Protein AF-A0A6M6BHA4-F1 (afdb_monomer_lite)

Foldseek 3Di:
DDPCVFKDKDKAFQQADDDPDPPDDPHHDHPVNVCVVCVVFWDWPDKDFCCVVDVVVVVVPGIMITMIGTDD

pLDDT: mean 74.35, std 15.74, range [43.69, 94.81]

Radius of gyration: 14.11 Å; chains: 1; bounding box: 34×30×36 Å

Structure (mmCIF, N/CA/C/O backbone):
data_AF-A0A6M6BHA4-F1
#
_entry.id   AF-A0A6M6BHA4-F1
#
loop_
_atom_site.group_PDB
_atom_site.id
_atom_site.type_symbol
_atom_site.label_atom_id
_atom_site.label_alt_id
_atom_site.label_comp_id
_atom_site.label_asym_id
_atom_site.label_entity_id
_atom_site.label_seq_id
_atom_site.pdbx_PDB_ins_code
_atom_site.Cartn_x
_atom_site.Cartn_y
_atom_site.Cartn_z
_atom_site.occupancy
_atom_site.B_iso_or_equiv
_atom_site.auth_seq_id
_atom_site.auth_comp_id
_atom_site.auth_asym_id
_atom_site.auth_atom_id
_atom_site.pdbx_PDB_model_num
ATOM 1 N N . MET A 1 1 ? 19.039 -13.038 -7.968 1.00 43.69 1 MET A N 1
ATOM 2 C CA . MET A 1 1 ? 19.082 -12.423 -6.624 1.00 43.69 1 MET A CA 1
ATOM 3 C C . MET A 1 1 ? 17.980 -11.371 -6.620 1.00 43.69 1 MET A C 1
ATOM 5 O O . MET A 1 1 ? 18.085 -10.435 -7.399 1.00 43.69 1 MET A O 1
ATOM 9 N N . ASN A 1 2 ? 16.863 -11.601 -5.918 1.00 51.16 2 ASN A N 1
ATOM 10 C CA . ASN A 1 2 ? 15.727 -10.668 -5.924 1.00 51.16 2 ASN A CA 1
ATOM 11 C C . ASN A 1 2 ? 16.147 -9.380 -5.212 1.00 51.16 2 ASN A C 1
ATOM 13 O O . ASN A 1 2 ? 16.341 -9.395 -4.001 1.00 51.16 2 ASN A O 1
ATOM 17 N N . ASP A 1 3 ? 16.319 -8.288 -5.954 1.00 58.38 3 ASP A N 1
ATOM 18 C CA . ASP A 1 3 ? 16.612 -6.988 -5.360 1.00 58.38 3 ASP A CA 1
ATOM 19 C C . ASP A 1 3 ? 15.294 -6.376 -4.866 1.00 58.38 3 ASP A C 1
ATOM 21 O O . ASP A 1 3 ? 14.485 -5.838 -5.623 1.00 58.38 3 ASP A O 1
ATOM 25 N N . TRP A 1 4 ? 15.026 -6.522 -3.569 1.00 54.44 4 TRP A N 1
ATOM 26 C CA . TRP A 1 4 ? 13.806 -6.018 -2.925 1.00 54.44 4 TRP A CA 1
ATOM 27 C C . TRP A 1 4 ? 13.681 -4.489 -3.003 1.00 54.44 4 TRP A C 1
ATOM 29 O O . TRP A 1 4 ? 12.603 -3.952 -2.772 1.00 54.44 4 TRP A O 1
ATOM 39 N N . ARG A 1 5 ? 14.753 -3.785 -3.405 1.00 61.00 5 ARG A N 1
ATOM 40 C CA . ARG A 1 5 ? 14.772 -2.338 -3.679 1.00 61.00 5 ARG A CA 1
ATOM 41 C C . ARG A 1 5 ? 13.824 -1.898 -4.798 1.00 61.00 5 ARG A C 1
ATOM 43 O O . ARG A 1 5 ? 13.633 -0.700 -4.982 1.00 61.00 5 ARG A O 1
ATOM 50 N N . HIS A 1 6 ? 13.246 -2.838 -5.543 1.00 83.38 6 HIS A N 1
ATOM 51 C CA . HIS A 1 6 ? 12.296 -2.548 -6.613 1.00 83.38 6 HIS A CA 1
ATOM 52 C C . HIS A 1 6 ? 10.832 -2.612 -6.194 1.00 83.38 6 HIS A C 1
ATOM 54 O O . HIS A 1 6 ? 9.989 -2.316 -7.031 1.00 83.38 6 HIS A O 1
ATOM 60 N N . TRP A 1 7 ? 10.505 -3.023 -4.969 1.00 89.38 7 TRP A N 1
ATOM 61 C CA . TRP A 1 7 ? 9.125 -3.336 -4.607 1.00 89.38 7 TRP A CA 1
ATOM 62 C C . TRP A 1 7 ? 8.669 -2.540 -3.391 1.00 89.38 7 TRP A C 1
ATOM 64 O O . TRP A 1 7 ? 9.364 -2.470 -2.381 1.00 89.38 7 TRP A O 1
ATOM 74 N N . VAL A 1 8 ? 7.469 -1.974 -3.481 1.00 89.62 8 VAL A N 1
ATOM 75 C CA . VAL A 1 8 ? 6.782 -1.323 -2.363 1.00 89.62 8 VAL A CA 1
ATOM 76 C C . VAL A 1 8 ? 5.541 -2.140 -2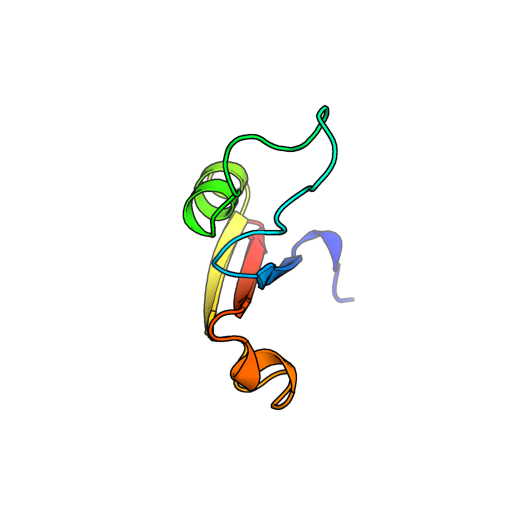.044 1.00 89.62 8 VAL A C 1
ATOM 78 O O . VAL A 1 8 ? 4.710 -2.351 -2.920 1.00 89.62 8 VAL A O 1
ATOM 81 N N . TYR A 1 9 ? 5.412 -2.586 -0.796 1.00 89.31 9 TYR A N 1
ATOM 82 C CA . TYR A 1 9 ? 4.204 -3.218 -0.267 1.00 89.31 9 TYR A CA 1
ATOM 83 C C . TYR A 1 9 ? 3.599 -2.315 0.806 1.00 89.31 9 TYR A C 1
ATOM 85 O O . TYR A 1 9 ? 4.312 -1.875 1.711 1.00 89.31 9 TYR A O 1
ATOM 93 N N . LEU A 1 10 ? 2.293 -2.065 0.731 1.00 88.62 10 LEU A N 1
ATOM 94 C CA . LEU A 1 10 ? 1.565 -1.285 1.725 1.00 88.62 10 LEU A CA 1
ATOM 95 C C . LEU A 1 10 ? 0.304 -2.020 2.172 1.00 88.62 10 LEU A C 1
ATOM 97 O O . LEU A 1 10 ? -0.483 -2.461 1.342 1.00 88.62 10 LEU A O 1
ATOM 101 N N . LEU A 1 11 ? 0.100 -2.079 3.488 1.00 86.19 11 LEU A N 1
ATOM 102 C CA . LEU A 1 11 ? -1.132 -2.518 4.139 1.00 86.19 11 LEU A CA 1
ATOM 103 C C . LEU A 1 11 ? -1.601 -1.394 5.064 1.00 86.19 11 LEU A C 1
ATOM 105 O O . LEU A 1 11 ? -0.893 -1.057 6.013 1.00 86.19 11 LEU A O 1
ATOM 109 N N . GLN A 1 12 ? -2.772 -0.816 4.804 1.00 82.06 12 GLN A N 1
ATOM 110 C CA . GLN A 1 12 ? -3.232 0.375 5.523 1.00 82.06 12 GLN A CA 1
ATOM 111 C C . GLN A 1 12 ? -4.751 0.387 5.709 1.00 82.06 12 GLN A C 1
ATOM 113 O O . GLN A 1 12 ? -5.505 -0.116 4.876 1.00 82.06 12 GLN A O 1
ATOM 118 N N . ALA A 1 13 ? -5.214 0.973 6.817 1.00 77.50 13 ALA A N 1
ATOM 119 C CA . ALA A 1 13 ? -6.639 1.176 7.067 1.00 77.50 13 ALA A CA 1
ATOM 120 C C . ALA A 1 13 ? -7.226 2.161 6.040 1.00 77.50 13 ALA A C 1
ATOM 122 O O . ALA A 1 13 ? -6.716 3.268 5.882 1.00 77.50 13 ALA A O 1
ATOM 123 N N . ARG A 1 14 ? -8.343 1.806 5.397 1.00 72.19 14 ARG A N 1
ATOM 124 C CA . ARG A 1 14 ? -9.066 2.636 4.415 1.00 72.19 14 ARG A CA 1
ATOM 125 C C . ARG A 1 14 ? -9.520 3.979 4.991 1.00 72.19 14 ARG A C 1
ATOM 127 O O . ARG A 1 14 ? -9.605 4.955 4.258 1.00 72.19 14 ARG A O 1
ATOM 134 N N . LYS A 1 15 ? -9.812 4.037 6.294 1.00 67.50 15 LYS A N 1
ATOM 135 C CA . LYS A 1 15 ? -10.224 5.267 6.994 1.00 67.50 15 LYS A CA 1
ATOM 136 C C . LYS A 1 15 ? -9.051 6.050 7.602 1.00 67.50 15 LYS A C 1
ATOM 138 O O . LYS A 1 15 ? -9.275 7.059 8.259 1.00 67.50 15 LYS A O 1
ATOM 143 N N . GLY A 1 16 ? -7.811 5.601 7.386 1.00 63.62 16 GLY A N 1
ATOM 144 C CA . GLY A 1 16 ? -6.647 6.083 8.126 1.00 63.62 16 GLY A CA 1
ATOM 145 C C . GLY A 1 16 ? -6.735 5.758 9.620 1.00 63.62 16 GLY A C 1
ATOM 146 O O . GLY A 1 16 ? -7.655 5.082 10.079 1.00 63.62 16 GLY A O 1
ATOM 147 N N . LYS A 1 17 ? -5.743 6.208 10.390 1.00 60.12 17 LYS A N 1
ATOM 148 C CA . LYS A 1 17 ? -5.759 6.108 11.852 1.00 60.12 17 LYS A CA 1
ATOM 149 C C . LYS A 1 17 ? -6.254 7.445 12.398 1.00 60.12 17 LYS A C 1
ATOM 151 O O . LYS A 1 17 ? -5.581 8.454 12.202 1.00 60.12 17 LYS A O 1
ATOM 156 N N . GLU A 1 18 ? -7.413 7.458 13.050 1.00 52.88 18 GLU A N 1
ATOM 157 C CA . GLU A 1 18 ? -7.848 8.627 13.818 1.00 52.88 18 GLU A CA 1
ATOM 158 C C . GLU A 1 18 ? -6.815 8.882 14.924 1.00 52.88 18 GLU A C 1
ATOM 160 O O . GLU A 1 18 ? -6.517 8.001 15.734 1.00 52.88 18 GLU A O 1
ATOM 165 N N . SER A 1 19 ? -6.205 10.066 14.914 1.00 56.41 19 SER A N 1
ATOM 166 C CA . SER A 1 19 ? -5.346 10.526 16.001 1.00 56.41 19 SER A CA 1
ATOM 167 C C . SER A 1 19 ? -6.207 11.296 16.989 1.00 56.41 19 SER A C 1
ATOM 169 O O . SER A 1 19 ? -6.849 12.273 16.613 1.00 56.41 19 SER A O 1
ATOM 171 N N . THR A 1 20 ? -6.201 10.884 18.254 1.00 56.16 20 THR A N 1
ATOM 172 C CA . THR A 1 20 ? -6.848 11.624 19.348 1.00 56.16 20 THR A CA 1
ATOM 173 C C . THR A 1 20 ? -6.003 12.802 19.838 1.00 56.16 20 THR A C 1
ATOM 175 O O . THR A 1 20 ? -6.449 13.565 20.690 1.00 56.16 20 THR A O 1
ATOM 178 N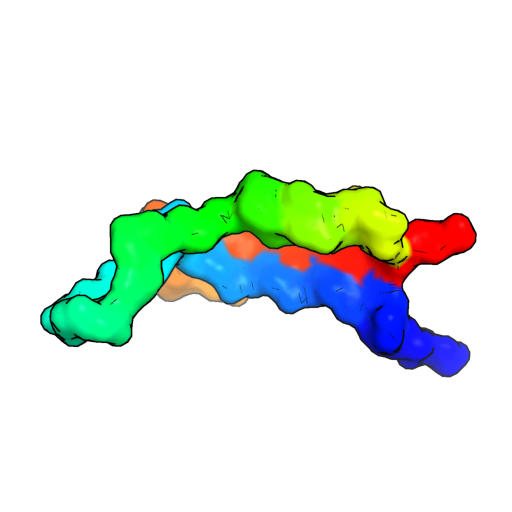 N . GLU A 1 21 ? -4.778 12.956 19.329 1.00 58.66 21 GLU A N 1
ATOM 179 C CA . GLU A 1 21 ? -3.884 14.049 19.699 1.00 58.66 21 GLU A CA 1
ATOM 180 C C . GLU A 1 21 ? -4.034 15.255 18.768 1.00 58.66 21 GLU A C 1
ATOM 182 O O . GLU A 1 21 ? -4.127 15.113 17.547 1.00 58.66 21 GLU A O 1
ATOM 187 N N . SER A 1 22 ? -3.976 16.457 19.352 1.00 55.34 22 SER A N 1
ATOM 188 C CA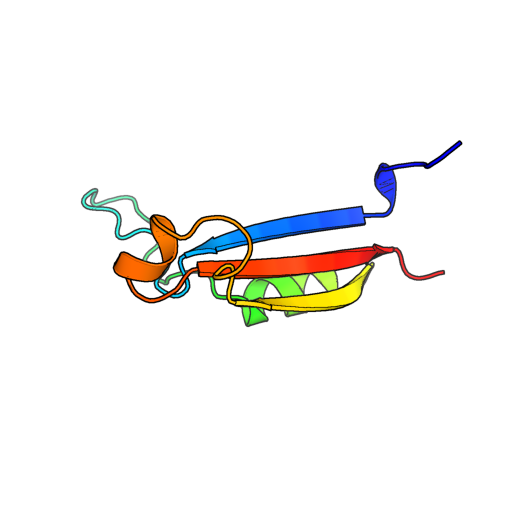 . SER A 1 22 ? -4.066 17.763 18.677 1.00 55.34 22 SER A CA 1
ATOM 189 C C . SER A 1 22 ? -2.952 18.027 17.651 1.00 55.34 22 SER A C 1
ATOM 191 O O . SER A 1 22 ? -3.021 18.998 16.898 1.00 55.34 22 SER A O 1
ATOM 193 N N . LYS A 1 23 ? -1.944 17.149 17.589 1.00 57.06 23 LYS A N 1
ATOM 194 C CA . LYS A 1 23 ? -0.931 17.063 16.533 1.00 57.06 23 LYS A CA 1
ATOM 195 C C . LYS A 1 23 ? -1.044 15.704 15.844 1.00 57.06 23 LYS A C 1
ATOM 197 O O . LYS A 1 23 ? -0.278 14.786 16.108 1.00 57.06 23 LYS A O 1
ATOM 202 N N . GLY A 1 24 ? -2.030 15.583 14.966 1.00 53.59 24 GLY A N 1
ATOM 203 C CA . GLY A 1 24 ? -2.259 14.404 14.140 1.00 53.59 24 GLY A CA 1
ATOM 204 C C . GLY A 1 24 ? -2.516 14.799 12.694 1.00 53.59 24 GLY A C 1
ATOM 205 O O . GLY A 1 24 ? -2.844 15.949 12.403 1.00 53.59 24 GLY A O 1
ATOM 206 N N . VAL A 1 25 ? -2.351 13.844 11.780 1.00 56.28 25 VAL A N 1
ATOM 207 C CA . VAL A 1 25 ? -2.664 14.041 10.362 1.00 56.28 25 VAL A CA 1
ATOM 208 C C . VAL A 1 25 ? -4.149 14.417 10.246 1.00 56.28 25 VAL A C 1
ATOM 210 O O . VAL A 1 25 ? -5.015 13.590 10.516 1.00 56.28 25 VAL A O 1
ATOM 213 N N . GLN A 1 26 ? -4.444 15.671 9.885 1.00 56.19 26 GLN A N 1
ATOM 214 C CA . GLN A 1 26 ? -5.820 16.189 9.793 1.00 56.19 26 GLN A CA 1
ATOM 215 C C . GLN A 1 26 ? -6.649 15.494 8.706 1.00 56.19 26 GLN A C 1
ATOM 217 O O . GLN A 1 26 ? -7.873 15.450 8.803 1.00 56.19 26 GLN A O 1
ATOM 222 N N . GLN A 1 27 ? -5.993 14.960 7.673 1.00 65.19 27 GLN A N 1
ATOM 223 C CA . GLN A 1 27 ? -6.637 14.256 6.570 1.00 65.19 27 GLN A CA 1
ATOM 224 C C . GLN A 1 27 ? -6.074 12.836 6.451 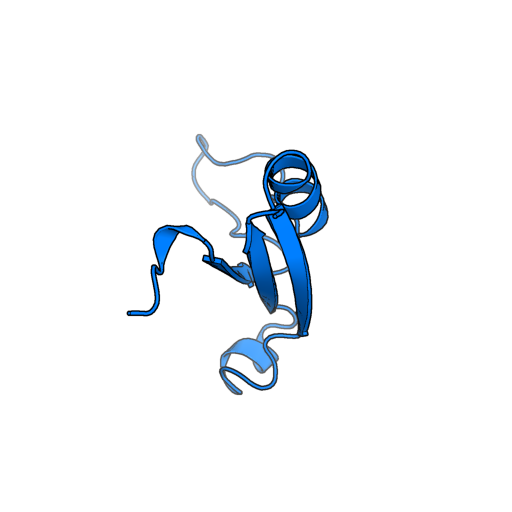1.00 65.19 27 GLN A C 1
ATOM 226 O O . GLN A 1 27 ? -4.870 12.676 6.253 1.00 65.19 27 GLN A O 1
ATOM 231 N N . PRO A 1 28 ? -6.909 11.792 6.562 1.00 71.50 28 PRO A N 1
ATOM 232 C CA . PRO A 1 28 ? -6.480 10.420 6.323 1.00 71.50 28 PRO A CA 1
ATOM 233 C C . PRO A 1 28 ? -5.817 10.266 4.949 1.00 71.50 28 PRO A C 1
ATOM 235 O O . PRO A 1 28 ? -6.444 10.580 3.940 1.00 71.50 28 PRO A O 1
ATOM 238 N N . ILE A 1 29 ? -4.587 9.745 4.917 1.00 77.75 29 ILE A N 1
ATOM 239 C CA . ILE A 1 29 ? -3.907 9.374 3.668 1.00 77.75 29 ILE A CA 1
ATOM 240 C C . ILE A 1 29 ? -4.590 8.124 3.103 1.00 77.75 29 ILE A C 1
ATOM 242 O O . ILE A 1 29 ? -4.692 7.102 3.792 1.00 77.75 29 ILE A O 1
ATOM 246 N N . ARG A 1 30 ? -5.069 8.216 1.864 1.00 83.06 30 ARG A N 1
ATOM 247 C CA . ARG A 1 30 ? -5.792 7.170 1.132 1.00 83.06 30 ARG A CA 1
ATOM 248 C C . ARG A 1 30 ? -4.879 6.469 0.131 1.00 83.06 30 ARG A C 1
ATOM 250 O O . ARG A 1 30 ? -3.743 6.878 -0.092 1.00 83.06 30 ARG A O 1
ATOM 257 N N . PHE A 1 31 ? -5.373 5.394 -0.481 1.00 86.50 31 PHE A N 1
ATOM 258 C CA . PHE A 1 31 ? -4.633 4.656 -1.508 1.00 86.50 31 PHE A CA 1
ATOM 259 C C . PHE A 1 31 ? -4.194 5.563 -2.668 1.00 86.50 31 PHE A C 1
ATOM 261 O O . PHE A 1 31 ? -3.052 5.480 -3.121 1.00 86.50 31 PHE A O 1
ATOM 268 N N . GLU A 1 32 ? -5.075 6.461 -3.109 1.00 88.62 32 GLU A N 1
ATOM 269 C CA . GLU A 1 32 ? -4.837 7.364 -4.233 1.00 88.62 32 GLU A CA 1
ATOM 270 C C . GLU A 1 32 ? -3.637 8.283 -3.980 1.00 88.62 32 GLU A C 1
ATOM 272 O O . GLU A 1 32 ? -2.860 8.536 -4.901 1.00 88.62 32 GLU A O 1
ATOM 277 N N . ASP A 1 33 ? -3.431 8.705 -2.730 1.00 88.50 33 ASP A N 1
ATOM 278 C CA . ASP A 1 33 ? -2.291 9.533 -2.333 1.00 88.50 33 ASP A CA 1
ATOM 279 C C . ASP A 1 33 ? -0.970 8.766 -2.494 1.00 88.50 33 ASP A C 1
ATOM 281 O O . ASP A 1 33 ? 0.002 9.285 -3.050 1.00 88.50 33 ASP A O 1
ATOM 285 N N . TYR A 1 34 ? -0.935 7.496 -2.073 1.00 89.19 34 TYR A N 1
ATOM 286 C CA . TYR A 1 34 ? 0.236 6.634 -2.258 1.00 89.19 34 TYR A CA 1
ATOM 287 C C . TYR A 1 34 ? 0.500 6.350 -3.733 1.00 89.19 34 TYR A C 1
ATOM 289 O O . TYR A 1 34 ? 1.647 6.413 -4.182 1.00 89.19 34 TYR A O 1
ATOM 297 N N . ASN A 1 35 ? -0.553 6.067 -4.500 1.00 91.69 35 ASN A N 1
ATOM 298 C CA . ASN A 1 35 ? -0.420 5.798 -5.922 1.00 91.69 35 ASN A CA 1
ATOM 299 C C . ASN A 1 35 ? 0.100 7.032 -6.679 1.00 91.69 35 ASN A C 1
ATOM 301 O O . ASN A 1 35 ? 1.002 6.909 -7.506 1.00 91.69 35 ASN A O 1
ATOM 305 N N . ALA A 1 36 ? -0.396 8.228 -6.347 1.00 93.19 36 ALA A N 1
ATOM 306 C CA . ALA A 1 36 ? 0.100 9.483 -6.902 1.00 93.19 36 ALA A CA 1
ATOM 307 C C . ALA A 1 36 ? 1.573 9.724 -6.537 1.00 93.19 36 ALA A C 1
ATOM 309 O O . ALA A 1 36 ? 2.382 10.014 -7.422 1.00 93.19 36 ALA A O 1
ATOM 310 N N . MET A 1 37 ? 1.944 9.529 -5.268 1.00 91.38 37 MET A N 1
ATOM 311 C CA . MET A 1 37 ? 3.318 9.696 -4.783 1.00 91.38 37 MET A CA 1
ATOM 312 C C . MET A 1 37 ? 4.312 8.765 -5.496 1.00 91.38 37 MET A C 1
ATOM 314 O O . MET A 1 37 ? 5.425 9.175 -5.823 1.00 91.38 37 MET A O 1
ATOM 318 N N . LEU A 1 38 ? 3.917 7.517 -5.755 1.00 91.94 38 LEU A N 1
ATOM 319 C CA . LEU A 1 38 ? 4.780 6.503 -6.367 1.00 91.94 38 LEU A CA 1
ATOM 320 C C . LEU A 1 38 ? 4.771 6.531 -7.901 1.00 91.94 38 LEU A C 1
ATOM 322 O O . LEU A 1 38 ? 5.680 5.976 -8.522 1.00 91.94 38 LEU A O 1
ATOM 326 N N . SER A 1 39 ? 3.794 7.206 -8.513 1.00 92.88 39 SER A N 1
ATOM 327 C CA . SER A 1 39 ? 3.535 7.191 -9.960 1.00 92.88 39 SER A CA 1
ATOM 328 C C . SER A 1 39 ? 4.740 7.543 -10.842 1.00 92.88 39 SER A C 1
ATOM 330 O O . SER A 1 39 ? 4.823 7.080 -11.981 1.00 92.88 39 SER A O 1
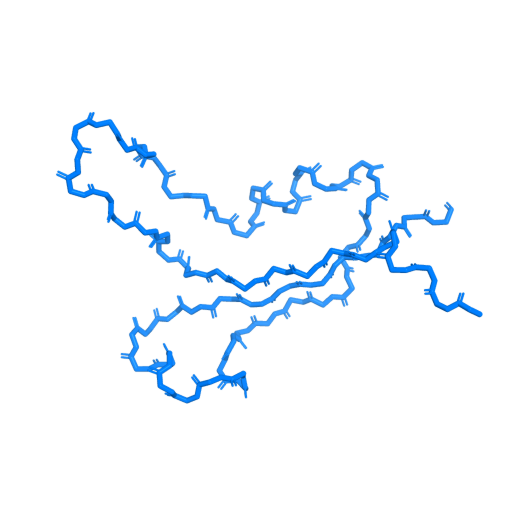ATOM 332 N N . SER A 1 40 ? 5.697 8.331 -10.350 1.00 92.69 40 SER A N 1
ATOM 333 C CA . SER A 1 40 ? 6.888 8.738 -11.106 1.00 92.69 40 SER A CA 1
ATOM 334 C C . SER A 1 40 ? 7.944 7.635 -11.227 1.00 92.69 40 SER A C 1
ATOM 336 O O . SER A 1 40 ? 8.664 7.588 -12.220 1.00 92.69 40 SER A O 1
ATOM 338 N N . SER A 1 41 ? 8.028 6.726 -10.253 1.00 92.19 41 SER A N 1
ATOM 339 C CA . SER A 1 41 ? 9.132 5.760 -10.128 1.00 92.19 41 SER A CA 1
ATOM 340 C C . SER A 1 41 ? 8.681 4.302 -10.120 1.00 92.19 41 SER A C 1
ATOM 342 O O . SER A 1 41 ? 9.466 3.419 -10.470 1.00 92.19 41 SER A O 1
ATOM 344 N N . HIS A 1 42 ? 7.425 4.040 -9.760 1.00 93.38 42 HIS A N 1
ATOM 345 C CA . HIS A 1 42 ? 6.874 2.698 -9.657 1.00 93.38 42 HIS A CA 1
ATOM 346 C C . HIS A 1 42 ? 5.537 2.584 -10.400 1.00 93.38 42 HIS A C 1
ATOM 348 O O . HIS A 1 42 ? 4.810 3.560 -10.586 1.00 93.38 42 HIS A O 1
ATOM 354 N N . ALA A 1 43 ? 5.229 1.378 -10.862 1.00 92.94 43 ALA A N 1
ATOM 355 C CA . ALA A 1 43 ? 3.944 0.992 -11.421 1.00 92.94 43 ALA A CA 1
ATOM 356 C C . ALA A 1 43 ? 3.185 0.147 -10.394 1.00 92.94 43 ALA A C 1
ATOM 358 O O . ALA A 1 43 ? 3.783 -0.693 -9.720 1.00 92.94 43 ALA A O 1
ATOM 359 N N . LEU A 1 44 ? 1.878 0.377 -10.268 1.00 93.38 44 LEU A N 1
ATOM 360 C CA . LEU A 1 44 ? 1.006 -0.460 -9.450 1.00 93.38 44 LEU A CA 1
ATOM 361 C C . LEU A 1 44 ? 0.927 -1.856 -10.077 1.00 93.38 44 LEU A C 1
ATOM 363 O O . LEU A 1 44 ? 0.609 -1.994 -11.255 1.00 93.38 44 LEU A O 1
ATOM 367 N N . VAL A 1 45 ? 1.219 -2.874 -9.277 1.00 93.62 45 VAL A N 1
ATOM 368 C CA . VAL A 1 45 ? 1.157 -4.287 -9.667 1.00 93.62 45 VAL A CA 1
ATOM 369 C C . VAL A 1 45 ? -0.124 -4.925 -9.153 1.00 93.62 45 VAL A C 1
ATOM 371 O O . VAL A 1 45 ? -0.756 -5.704 -9.861 1.00 93.62 45 VAL A O 1
ATOM 374 N N . HIS A 1 46 ? -0.515 -4.602 -7.922 1.00 89.69 46 HIS A N 1
ATOM 375 C CA . HIS A 1 46 ? -1.719 -5.148 -7.313 1.00 89.69 46 HIS A CA 1
ATOM 376 C C . HIS A 1 46 ? -2.328 -4.155 -6.328 1.00 89.69 46 HIS A C 1
ATOM 378 O O . HIS A 1 46 ? -1.601 -3.513 -5.576 1.00 89.69 46 HIS A O 1
ATOM 384 N N . GLU A 1 47 ? -3.654 -4.085 -6.307 1.00 88.50 47 GLU A N 1
ATOM 385 C CA . GLU A 1 47 ? -4.462 -3.447 -5.271 1.00 88.50 47 GLU A CA 1
ATOM 386 C C . GLU A 1 47 ? -5.599 -4.410 -4.917 1.00 88.50 47 GLU A C 1
ATOM 388 O O . GLU A 1 47 ? -6.191 -5.034 -5.801 1.00 88.50 47 GLU A O 1
ATOM 393 N N . GLY A 1 48 ? -5.916 -4.532 -3.632 1.00 83.06 48 GLY A N 1
ATOM 394 C CA . GLY A 1 48 ? -7.064 -5.307 -3.188 1.00 83.06 48 GLY A CA 1
ATOM 395 C C . GLY A 1 48 ? -7.476 -4.988 -1.761 1.00 83.06 48 GLY A C 1
ATOM 396 O O . GLY A 1 48 ? -6.746 -4.357 -0.993 1.00 83.06 48 GLY A O 1
ATOM 397 N N . ASP A 1 49 ? -8.656 -5.466 -1.376 1.00 74.25 49 ASP A N 1
ATOM 398 C CA . ASP A 1 49 ? -9.013 -5.521 0.035 1.00 74.25 49 ASP A CA 1
ATOM 399 C C . ASP A 1 49 ? -8.071 -6.477 0.764 1.00 74.25 49 ASP A C 1
ATOM 401 O O . ASP A 1 49 ? -7.844 -7.610 0.339 1.00 74.25 49 ASP A O 1
ATOM 405 N N . ALA A 1 50 ? -7.578 -6.061 1.929 1.00 69.31 50 ALA A N 1
ATOM 406 C CA . ALA A 1 50 ? -6.751 -6.908 2.788 1.00 69.31 50 ALA A CA 1
ATOM 407 C C . ALA A 1 50 ? -7.565 -8.002 3.518 1.00 69.31 50 ALA A C 1
ATOM 409 O O . ALA A 1 50 ? -7.161 -8.495 4.573 1.00 69.31 50 ALA A O 1
ATOM 410 N N . TYR A 1 51 ? -8.730 -8.371 2.973 1.00 56.31 51 TYR A N 1
ATOM 411 C CA . TYR A 1 51 ? -9.622 -9.403 3.500 1.00 56.31 51 TYR A CA 1
ATOM 412 C C . TYR A 1 51 ? -8.916 -10.763 3.586 1.00 56.31 51 TYR A C 1
ATOM 414 O O . TYR A 1 51 ? -9.048 -11.470 4.586 1.00 56.31 51 TYR A O 1
ATOM 422 N N . GLU A 1 52 ? -8.114 -11.072 2.564 1.00 55.09 52 GLU A N 1
ATOM 423 C CA . GLU A 1 52 ? -7.292 -12.283 2.458 1.00 55.09 52 GLU A CA 1
ATOM 424 C C . GLU A 1 52 ? -6.168 -12.315 3.507 1.00 55.09 52 GLU A C 1
ATOM 426 O O . GLU A 1 52 ? -5.836 -13.379 4.024 1.00 55.09 52 GLU A O 1
ATOM 431 N N . ALA A 1 53 ? -5.603 -11.155 3.868 1.00 56.59 53 ALA A N 1
ATOM 432 C CA . ALA A 1 53 ? -4.425 -11.102 4.725 1.00 56.59 53 ALA A CA 1
ATOM 433 C C . ALA A 1 53 ? -4.756 -11.484 6.176 1.00 56.59 53 ALA A C 1
ATOM 435 O O . ALA A 1 53 ? -4.061 -12.316 6.756 1.00 56.59 53 ALA A O 1
ATOM 436 N N . ILE A 1 54 ? -5.802 -10.904 6.790 1.00 58.81 54 ILE A N 1
ATOM 437 C CA . ILE A 1 54 ? -6.157 -11.163 8.199 1.00 58.81 54 ILE A CA 1
ATOM 438 C C . ILE A 1 54 ? -7.677 -11.001 8.421 1.00 58.81 54 ILE A C 1
ATOM 440 O O . ILE A 1 54 ? -8.178 -9.888 8.589 1.00 58.81 54 ILE A O 1
ATOM 444 N N . ARG A 1 55 ? -8.422 -12.116 8.566 1.00 57.56 55 ARG A N 1
ATOM 445 C CA . ARG A 1 55 ? -9.877 -12.136 8.898 1.00 57.56 55 ARG A CA 1
ATOM 446 C C . ARG A 1 55 ? -10.268 -11.266 10.106 1.00 57.56 55 ARG A C 1
ATOM 448 O O . ARG A 1 55 ? -11.405 -10.810 10.197 1.00 57.56 55 ARG A O 1
ATOM 455 N N . ARG A 1 56 ? -9.348 -11.032 11.052 1.00 57.91 56 ARG A N 1
ATOM 456 C CA . ARG A 1 56 ? -9.560 -10.130 12.203 1.00 57.91 56 ARG A CA 1
ATOM 457 C C . ARG A 1 56 ? -9.654 -8.651 11.804 1.00 57.91 56 ARG A C 1
ATOM 459 O O . ARG A 1 56 ? -10.422 -7.937 12.436 1.00 57.91 56 ARG A O 1
ATOM 466 N N . MET A 1 57 ? -8.938 -8.208 10.767 1.00 55.59 57 MET A N 1
ATOM 467 C CA . MET A 1 57 ? -8.985 -6.823 10.266 1.00 55.59 57 MET A CA 1
ATOM 468 C C . MET A 1 57 ? -10.216 -6.557 9.395 1.00 55.59 57 MET A C 1
ATOM 470 O O . MET A 1 57 ? -10.697 -5.432 9.324 1.00 55.59 57 MET A O 1
ATOM 474 N N . ALA A 1 58 ? -10.787 -7.595 8.779 1.00 54.19 58 ALA A N 1
ATOM 475 C CA . ALA A 1 58 ? -12.033 -7.470 8.028 1.00 54.19 58 ALA A CA 1
ATOM 476 C C . ALA A 1 58 ? -13.216 -7.014 8.908 1.00 54.19 58 ALA A C 1
ATOM 478 O O . ALA A 1 58 ? -14.091 -6.293 8.433 1.00 54.19 58 ALA A O 1
ATOM 479 N N . LYS A 1 59 ? -13.224 -7.364 10.207 1.00 52.47 59 LYS A N 1
ATOM 480 C CA . LYS A 1 59 ? -14.288 -6.965 11.151 1.00 52.47 59 LYS A CA 1
ATOM 481 C C . LYS A 1 59 ? -14.376 -5.456 11.390 1.00 52.47 59 LYS A C 1
ATOM 483 O O . LYS A 1 59 ? -15.433 -4.990 11.798 1.00 52.47 59 LYS A O 1
ATOM 488 N N . THR A 1 60 ? -13.304 -4.699 11.150 1.00 58.31 60 THR A N 1
ATOM 489 C CA . THR A 1 60 ? -13.301 -3.236 11.323 1.00 58.31 60 THR A CA 1
ATOM 490 C C . THR A 1 60 ? -13.676 -2.486 10.044 1.00 58.31 60 THR A C 1
ATOM 492 O O . THR A 1 60 ? -13.718 -1.260 10.056 1.00 58.31 60 THR A O 1
ATOM 495 N N . GLY A 1 61 ? -13.967 -3.199 8.947 1.00 57.31 61 GLY A N 1
ATOM 496 C CA . GLY A 1 61 ? -14.498 -2.594 7.728 1.00 57.31 61 GLY A CA 1
ATOM 497 C C . GLY A 1 61 ? -13.514 -1.677 7.002 1.00 57.31 61 GLY A C 1
ATOM 498 O O . GLY A 1 61 ? -13.840 -0.525 6.727 1.00 57.31 61 GLY A O 1
ATOM 499 N N . GLY A 1 62 ? -12.330 -2.183 6.649 1.00 68.81 62 GLY A N 1
ATOM 500 C CA . GLY A 1 62 ? -11.573 -1.568 5.560 1.00 68.81 62 GLY A CA 1
ATOM 501 C C . GLY A 1 62 ? -10.099 -1.404 5.845 1.00 68.81 62 GLY A C 1
ATOM 5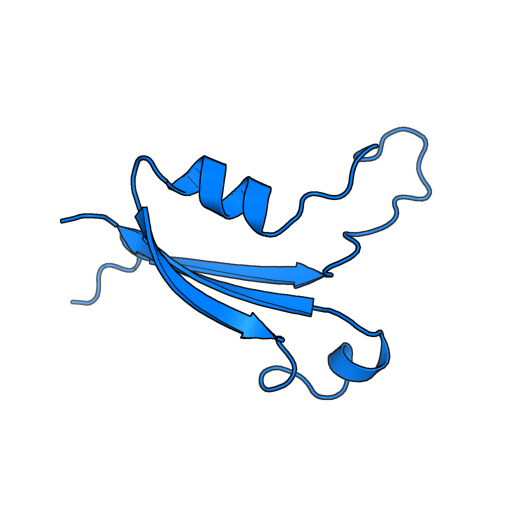02 O O . GLY A 1 62 ? -9.671 -0.366 6.332 1.00 68.81 62 GLY A O 1
ATOM 503 N N . TYR A 1 63 ? -9.323 -2.399 5.443 1.00 77.56 63 TYR A N 1
ATOM 504 C CA . TYR A 1 63 ? -7.906 -2.247 5.143 1.00 77.56 63 TYR A CA 1
ATOM 505 C C . TYR A 1 63 ? -7.715 -2.566 3.663 1.00 77.56 63 TYR A C 1
ATOM 507 O O . TYR A 1 63 ? -8.371 -3.474 3.149 1.00 77.56 63 TYR A O 1
ATOM 515 N N . PHE A 1 64 ? -6.837 -1.832 2.990 1.00 82.88 64 PHE A N 1
ATOM 516 C CA . PHE A 1 64 ? -6.402 -2.154 1.635 1.00 82.88 64 PHE A CA 1
ATOM 517 C C . PHE A 1 64 ? -4.958 -2.649 1.666 1.00 82.88 64 PHE A C 1
ATOM 519 O O . PHE A 1 64 ? -4.182 -2.276 2.552 1.00 82.88 64 PHE A O 1
ATOM 526 N N . GLN A 1 65 ? -4.618 -3.483 0.692 1.00 87.62 65 GLN A N 1
ATOM 527 C CA . GLN A 1 65 ? -3.252 -3.880 0.397 1.00 87.62 65 GLN A CA 1
ATOM 528 C C . GLN A 1 65 ? -2.900 -3.471 -1.029 1.00 87.62 65 GLN A C 1
ATOM 530 O O . GLN A 1 65 ? -3.743 -3.546 -1.925 1.00 87.62 65 GLN A O 1
ATOM 535 N N . ALA A 1 66 ? -1.661 -3.045 -1.236 1.00 91.06 66 ALA A N 1
ATOM 536 C CA . ALA A 1 66 ? -1.174 -2.690 -2.554 1.00 91.06 66 ALA A CA 1
ATOM 537 C C . ALA A 1 66 ? 0.318 -2.984 -2.718 1.00 91.06 66 ALA A C 1
ATOM 539 O O . ALA A 1 66 ? 1.096 -2.925 -1.762 1.00 91.06 66 ALA A O 1
ATOM 540 N N . VAL A 1 67 ? 0.695 -3.308 -3.952 1.00 92.25 67 VAL A N 1
ATOM 541 C CA . VAL A 1 67 ? 2.059 -3.627 -4.367 1.00 92.25 67 VAL A CA 1
ATOM 542 C C . VAL A 1 67 ? 2.424 -2.765 -5.559 1.00 92.25 67 VAL A C 1
ATOM 544 O O . VAL A 1 67 ? 1.698 -2.757 -6.551 1.00 92.25 67 VAL A O 1
ATOM 547 N N . TRP A 1 68 ? 3.575 -2.106 -5.501 1.00 94.81 68 TRP A N 1
ATOM 548 C CA . TRP A 1 68 ? 4.171 -1.411 -6.634 1.00 94.81 68 TRP A CA 1
ATOM 549 C C . TRP A 1 68 ? 5.543 -1.990 -6.959 1.00 94.81 68 TRP A C 1
ATOM 551 O O . TRP A 1 68 ? 6.278 -2.393 -6.058 1.00 94.81 68 TRP A O 1
ATOM 561 N N . SER A 1 69 ? 5.907 -1.980 -8.239 1.00 93.62 69 SER A N 1
ATOM 562 C CA . SER A 1 69 ? 7.242 -2.338 -8.715 1.00 93.62 69 SER A CA 1
ATOM 563 C C . SER A 1 69 ? 7.894 -1.163 -9.425 1.00 93.62 69 SER A C 1
ATOM 565 O O . SER A 1 69 ? 7.219 -0.408 -10.124 1.00 93.62 69 SER A O 1
ATOM 567 N N . LYS A 1 70 ? 9.211 -1.010 -9.301 1.00 92.31 70 LYS A N 1
ATOM 568 C CA . LYS A 1 70 ? 9.972 0.014 -10.015 1.00 92.31 70 LYS A CA 1
ATOM 569 C C . LYS A 1 70 ? 9.711 -0.117 -11.516 1.00 92.31 70 LYS A C 1
ATOM 571 O O . LYS A 1 70 ? 9.690 -1.228 -12.046 1.00 92.31 70 LYS A O 1
ATOM 576 N N . LYS A 1 71 ? 9.502 1.013 -12.187 1.00 84.44 71 LYS A N 1
ATOM 577 C CA . LYS A 1 71 ? 9.420 1.047 -13.650 1.00 84.44 71 LYS A CA 1
ATOM 578 C C . LYS A 1 71 ? 10.765 0.601 -14.239 1.00 84.44 71 LYS A C 1
ATOM 580 O O . LYS A 1 71 ? 11.811 0.914 -13.664 1.00 84.44 71 LYS A O 1
ATOM 585 N N . ALA A 1 72 ? 10.702 -0.174 -15.321 1.00 72.44 72 ALA A N 1
ATOM 586 C CA . ALA A 1 72 ? 11.879 -0.573 -16.089 1.00 72.44 72 ALA A CA 1
ATOM 587 C C . ALA A 1 72 ? 12.542 0.645 -16.742 1.00 72.44 72 ALA A C 1
ATOM 589 O O . ALA A 1 72 ? 11.794 1.576 -17.124 1.00 72.44 72 ALA A O 1
#

Organism: NCBI:txid2735321

Secondary structure (DSSP, 8-state):
---GGGEEEEEEETT-----SSSS-SSPPPHHHHHHHHTTTEEEEEEEETTTT-HHHHTTS-EEEEEEEE--

Sequence (72 aa):
MNDWRHWVYLLQARKGKESTESKGVQQPIRFEDYNAMLSSSHALVHEGDAYEAIRRMAKTGGYFQAVWSKKA